Protein AF-A0A2W5RDH7-F1 (afdb_monomer_lite)

pLDDT: mean 78.62, std 12.4, range [46.41, 90.62]

Organism: Acinetobacter johnsonii (NCBI:txid40214)

Foldseek 3Di:
DVVVLVVLVCCLVVDDADLPDFQLVSSVVVVDPSVVSCVSCVVQQHHRRHSDRDRDDPPPD

Secondary structure (DSSP, 8-state):
-HHHHHHHHHHHHHS---TTS-HHHHHHTTT--HHHHHHHHHHTTB-SS-SS-PBPP----

Structure (mmCIF, N/CA/C/O backbone):
data_AF-A0A2W5RDH7-F1
#
_entry.id   AF-A0A2W5RDH7-F1
#
loop_
_atom_site.group_PDB
_atom_site.id
_atom_site.type_symbol
_atom_site.label_atom_id
_atom_site.label_alt_id
_atom_site.label_comp_id
_atom_site.label_asym_id
_atom_site.label_entity_id
_atom_site.label_seq_id
_atom_site.pdbx_PDB_ins_code
_atom_site.Cartn_x
_atom_site.Cartn_y
_atom_site.Cartn_z
_atom_site.occupancy
_atom_site.B_iso_or_equiv
_atom_site.auth_seq_id
_atom_site.auth_comp_id
_atom_site.auth_asym_id
_atom_site.auth_atom_id
_atom_site.pdbx_PDB_model_num
ATOM 1 N N . MET A 1 1 ? -6.954 9.766 13.830 1.00 52.09 1 MET A N 1
ATOM 2 C CA . MET A 1 1 ? -6.765 9.093 12.520 1.00 52.09 1 MET A CA 1
ATOM 3 C C . MET A 1 1 ? -5.329 9.174 11.992 1.00 52.09 1 MET A C 1
ATOM 5 O O . MET A 1 1 ? -4.945 8.239 11.308 1.00 52.09 1 MET A O 1
ATOM 9 N N . GLN A 1 2 ? -4.535 10.206 12.321 1.00 59.25 2 GLN A N 1
ATOM 10 C CA . GLN A 1 2 ? -3.131 10.332 11.875 1.00 59.25 2 GLN A CA 1
ATOM 11 C C . GLN A 1 2 ? -2.183 9.257 12.446 1.00 59.25 2 GLN A C 1
ATOM 13 O O . GLN A 1 2 ? -1.388 8.699 11.701 1.00 59.25 2 GLN A O 1
ATOM 18 N N . GLU A 1 3 ? -2.329 8.869 13.719 1.00 67.88 3 GLU A N 1
ATOM 19 C CA . GLU A 1 3 ? -1.431 7.878 14.350 1.00 67.88 3 GLU A CA 1
ATOM 20 C C . GLU A 1 3 ? -1.426 6.505 13.658 1.00 67.88 3 GLU A C 1
ATOM 22 O O . GLU A 1 3 ? -0.396 5.838 13.580 1.00 67.88 3 GLU A O 1
ATOM 27 N N . PHE A 1 4 ? -2.573 6.082 13.122 1.00 72.88 4 PHE A N 1
ATOM 28 C CA . PHE A 1 4 ? -2.697 4.794 12.441 1.00 72.88 4 PHE A CA 1
ATOM 29 C C . PHE A 1 4 ? -1.931 4.787 11.114 1.00 72.88 4 PHE A C 1
ATOM 31 O O . PHE A 1 4 ? -1.253 3.816 10.791 1.00 72.88 4 PHE A O 1
ATOM 38 N N . GLU A 1 5 ? -2.001 5.874 10.348 1.00 75.69 5 GLU A N 1
ATOM 39 C CA . GLU A 1 5 ? -1.305 5.967 9.063 1.00 75.69 5 GLU A CA 1
ATOM 40 C C . GLU A 1 5 ? 0.209 6.030 9.240 1.00 75.69 5 GLU A C 1
ATOM 42 O O . GLU A 1 5 ? 0.930 5.376 8.489 1.00 75.69 5 GLU A O 1
ATOM 47 N N . ASP A 1 6 ? 0.692 6.721 10.271 1.00 81.94 6 ASP A N 1
ATOM 48 C CA . ASP A 1 6 ? 2.121 6.779 10.578 1.00 81.94 6 ASP A CA 1
ATOM 49 C C . ASP A 1 6 ? 2.683 5.421 11.010 1.00 81.94 6 ASP A C 1
ATOM 51 O O . ASP A 1 6 ? 3.793 5.051 10.610 1.00 81.94 6 ASP A O 1
ATOM 55 N N . LEU A 1 7 ? 1.911 4.640 11.773 1.00 82.75 7 LEU A N 1
ATOM 56 C CA . LEU A 1 7 ? 2.270 3.266 12.124 1.00 82.75 7 LEU A CA 1
ATOM 57 C C . LEU A 1 7 ? 2.374 2.381 10.880 1.00 82.75 7 LEU A C 1
ATOM 59 O O . LEU A 1 7 ? 3.380 1.689 10.712 1.00 82.75 7 LEU A O 1
ATOM 63 N N . TYR A 1 8 ? 1.391 2.443 9.976 1.00 82.06 8 TYR A N 1
ATOM 64 C CA . TYR A 1 8 ? 1.443 1.686 8.724 1.00 82.06 8 TYR A CA 1
ATOM 65 C C . TYR A 1 8 ? 2.572 2.149 7.821 1.00 82.06 8 TYR A C 1
ATOM 67 O O . TYR A 1 8 ? 3.275 1.312 7.265 1.00 82.06 8 TYR A O 1
ATOM 75 N N . ARG A 1 9 ? 2.819 3.454 7.722 1.00 82.94 9 ARG A N 1
ATOM 76 C CA . ARG A 1 9 ? 3.956 3.987 6.976 1.00 82.94 9 ARG A CA 1
ATOM 77 C C . ARG A 1 9 ? 5.256 3.379 7.501 1.00 82.94 9 ARG A C 1
ATOM 79 O O . ARG A 1 9 ? 6.002 2.777 6.733 1.00 82.94 9 ARG A O 1
ATOM 86 N N . ARG A 1 10 ? 5.498 3.433 8.813 1.00 84.19 10 ARG A N 1
ATOM 87 C CA . ARG A 1 10 ? 6.689 2.824 9.432 1.00 84.19 10 ARG A CA 1
ATOM 88 C C . ARG A 1 10 ? 6.758 1.317 9.198 1.00 84.19 10 ARG A C 1
ATOM 90 O O . ARG A 1 10 ? 7.817 0.823 8.828 1.00 84.19 10 ARG A O 1
ATOM 97 N N . ALA A 1 11 ? 5.652 0.594 9.363 1.00 83.94 11 ALA A N 1
ATOM 98 C CA . ALA A 1 11 ? 5.602 -0.847 9.135 1.00 83.94 11 ALA A CA 1
ATOM 99 C C . ALA A 1 11 ? 5.932 -1.208 7.678 1.00 83.94 11 ALA A C 1
ATOM 101 O O . ALA A 1 11 ? 6.722 -2.116 7.433 1.00 83.94 11 ALA A O 1
ATOM 102 N N . ILE A 1 12 ? 5.401 -0.459 6.711 1.00 81.38 12 ILE A N 1
ATOM 103 C CA . ILE A 1 12 ? 5.654 -0.661 5.282 1.00 81.38 12 ILE A CA 1
ATOM 104 C C . ILE A 1 12 ? 7.109 -0.363 4.938 1.00 81.38 12 ILE A C 1
ATOM 106 O O . ILE A 1 12 ? 7.692 -1.100 4.160 1.00 81.38 12 ILE A O 1
ATOM 110 N N . PHE A 1 13 ? 7.724 0.686 5.482 1.00 80.62 13 PHE A N 1
ATOM 111 C CA . PHE A 1 13 ? 9.121 1.000 5.159 1.00 80.62 13 PHE A CA 1
ATOM 112 C C . PHE A 1 13 ? 10.129 0.101 5.895 1.00 80.62 13 PHE A C 1
ATOM 114 O O . PHE A 1 13 ? 11.161 -0.236 5.318 1.00 80.62 13 PHE A O 1
ATOM 121 N N . ASN A 1 14 ? 9.825 -0.336 7.122 1.00 82.62 14 ASN A N 1
ATOM 122 C CA . ASN A 1 14 ? 10.738 -1.150 7.935 1.00 82.62 14 ASN A CA 1
ATOM 123 C C . ASN A 1 14 ? 10.635 -2.657 7.673 1.00 82.62 14 ASN A C 1
ATOM 125 O O . ASN A 1 14 ? 11.568 -3.402 7.972 1.00 82.62 14 ASN A O 1
ATOM 129 N N . SER A 1 15 ? 9.509 -3.139 7.152 1.00 80.00 15 SER A N 1
ATOM 130 C CA . SER A 1 15 ? 9.340 -4.565 6.884 1.00 80.00 15 SER A CA 1
ATOM 131 C C . SER A 1 15 ? 10.103 -4.997 5.631 1.00 80.00 15 SER A C 1
ATOM 133 O O . SER A 1 15 ? 10.140 -4.322 4.591 1.00 80.00 15 SER A O 1
ATOM 135 N N . LYS A 1 16 ? 10.727 -6.174 5.725 1.00 77.12 16 LYS A N 1
ATOM 136 C CA . LYS A 1 16 ? 11.399 -6.814 4.595 1.00 77.12 16 LYS A CA 1
ATOM 137 C C . LYS A 1 16 ? 10.336 -7.265 3.599 1.00 77.12 16 LYS A C 1
ATOM 139 O O . LYS A 1 16 ? 9.493 -8.093 3.924 1.00 77.12 16 LYS A O 1
ATOM 144 N N . LYS A 1 17 ? 10.386 -6.702 2.396 1.00 79.56 17 LYS A N 1
ATOM 145 C CA . LYS A 1 17 ? 9.500 -7.047 1.287 1.00 79.56 17 LYS A CA 1
ATOM 146 C C . LYS A 1 17 ? 10.281 -7.825 0.244 1.00 79.56 17 LYS A C 1
ATOM 148 O O . LYS A 1 17 ? 11.413 -7.456 -0.07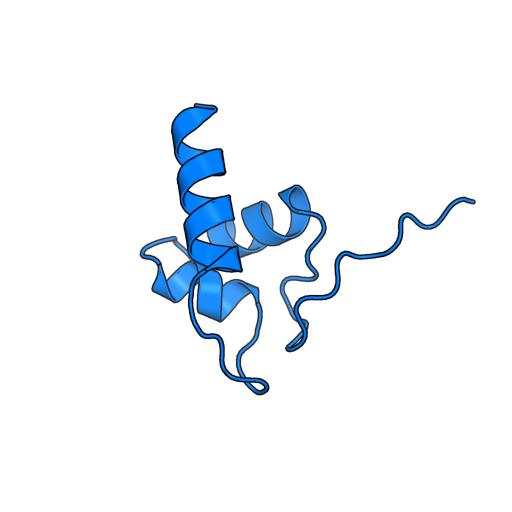2 1.00 79.56 17 LYS A O 1
ATOM 153 N N . SER A 1 18 ? 9.669 -8.871 -0.297 1.00 79.19 18 SER A N 1
ATOM 154 C CA . SER A 1 18 ? 10.238 -9.596 -1.429 1.00 79.19 18 SER A CA 1
ATOM 155 C C . SER A 1 18 ? 10.207 -8.731 -2.691 1.00 79.19 18 SER A C 1
ATOM 157 O O . SER A 1 18 ? 9.220 -8.044 -2.959 1.00 79.19 18 SER A O 1
ATOM 159 N N . ILE A 1 19 ? 11.261 -8.804 -3.506 1.00 76.62 19 ILE A N 1
ATOM 160 C CA . ILE A 1 19 ? 11.334 -8.112 -4.805 1.00 76.62 19 ILE A CA 1
ATOM 161 C C . ILE A 1 19 ? 10.270 -8.589 -5.807 1.00 76.62 19 ILE A C 1
ATOM 163 O O . ILE A 1 19 ? 10.052 -7.933 -6.817 1.00 76.62 19 ILE A O 1
ATOM 167 N N . HIS A 1 20 ? 9.618 -9.723 -5.537 1.00 81.44 20 HIS A N 1
ATOM 168 C CA . HIS A 1 20 ? 8.564 -10.297 -6.379 1.00 81.44 20 HIS A CA 1
ATOM 169 C C . HIS A 1 20 ? 7.154 -10.040 -5.835 1.00 81.44 20 HIS A C 1
ATOM 171 O O . HIS A 1 20 ? 6.172 -10.342 -6.505 1.00 81.44 20 HIS A O 1
ATOM 177 N N . GLU A 1 21 ? 7.032 -9.500 -4.622 1.00 84.50 21 GLU A N 1
ATOM 178 C CA . GLU A 1 21 ? 5.737 -9.227 -4.003 1.00 84.50 21 GLU A CA 1
ATOM 179 C C . GLU A 1 21 ? 5.222 -7.856 -4.454 1.00 84.50 21 GLU A C 1
ATOM 181 O O . GLU A 1 21 ? 5.976 -6.884 -4.478 1.00 84.50 21 GLU A O 1
ATOM 186 N N . VAL A 1 22 ? 3.939 -7.741 -4.793 1.00 88.75 22 VAL A N 1
ATOM 187 C CA . VAL A 1 22 ? 3.317 -6.447 -5.127 1.00 88.75 22 VAL A CA 1
ATOM 188 C C . VAL A 1 22 ? 3.100 -5.603 -3.870 1.00 88.75 22 VAL A C 1
ATOM 190 O O . VAL A 1 22 ? 2.829 -6.126 -2.786 1.00 88.75 22 VAL A O 1
ATOM 193 N N . ASN A 1 23 ? 3.236 -4.282 -3.990 1.00 85.94 23 ASN A N 1
ATOM 194 C CA . ASN A 1 23 ? 3.173 -3.365 -2.850 1.00 85.94 23 ASN A CA 1
ATOM 195 C C . ASN A 1 23 ? 1.856 -3.481 -2.071 1.00 85.94 23 ASN A C 1
ATOM 197 O O . ASN A 1 23 ? 1.896 -3.546 -0.845 1.00 85.94 23 ASN A O 1
ATOM 201 N N . TRP A 1 24 ? 0.703 -3.593 -2.735 1.00 88.81 24 TRP A N 1
ATOM 202 C CA . TRP A 1 24 ? -0.573 -3.731 -2.026 1.00 88.81 24 TRP A CA 1
ATOM 203 C C . TRP A 1 24 ? -0.698 -5.063 -1.274 1.00 88.81 24 TRP A C 1
ATOM 205 O O . TRP A 1 24 ? -1.268 -5.080 -0.187 1.00 88.81 24 TRP A O 1
ATOM 215 N N . SER A 1 25 ? -0.156 -6.160 -1.817 1.00 89.56 25 SER A N 1
ATOM 216 C CA . SER A 1 25 ? -0.178 -7.483 -1.169 1.00 89.56 25 SER A CA 1
ATOM 217 C C . SER A 1 25 ? 0.648 -7.452 0.107 1.00 89.56 25 SER A C 1
ATOM 219 O O . SER A 1 25 ? 0.184 -7.865 1.166 1.00 89.56 25 SER A O 1
ATOM 221 N N . HIS A 1 26 ? 1.830 -6.845 0.026 1.00 87.81 26 HIS A N 1
ATOM 222 C CA . HIS A 1 26 ? 2.693 -6.633 1.176 1.00 87.81 26 HIS A CA 1
ATOM 223 C C . HIS A 1 26 ? 2.003 -5.815 2.279 1.00 87.81 26 HIS A C 1
ATOM 225 O O . HIS A 1 26 ? 2.031 -6.186 3.449 1.00 87.81 26 HIS A O 1
ATOM 231 N N . VAL A 1 27 ? 1.323 -4.724 1.911 1.00 87.25 27 VAL A N 1
ATOM 232 C CA . VAL A 1 27 ? 0.535 -3.920 2.860 1.00 87.25 27 VAL A CA 1
ATOM 233 C C . VAL A 1 27 ? -0.651 -4.712 3.417 1.00 87.25 27 VAL A C 1
ATOM 235 O O . VAL A 1 27 ? -0.993 -4.565 4.588 1.00 87.25 27 VAL A O 1
ATOM 238 N N . SER A 1 28 ? -1.277 -5.568 2.606 1.00 89.56 28 SER A N 1
ATOM 239 C CA . SER A 1 28 ? -2.390 -6.410 3.045 1.00 89.56 28 SER A CA 1
ATOM 240 C C . SER A 1 28 ? -1.949 -7.439 4.089 1.00 89.56 28 SER A C 1
ATOM 242 O O . SER A 1 28 ?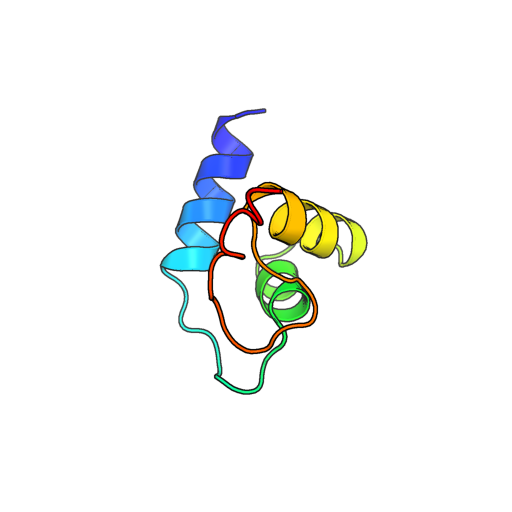 -2.642 -7.628 5.089 1.00 89.56 28 SER A O 1
ATOM 244 N N . ASN A 1 29 ? -0.742 -7.994 3.933 1.00 86.25 29 ASN A N 1
ATOM 245 C CA . ASN A 1 29 ? -0.103 -8.897 4.895 1.00 86.25 29 ASN A CA 1
ATOM 246 C C . ASN A 1 29 ? 0.159 -8.251 6.270 1.00 86.25 29 ASN A C 1
ATOM 248 O O . ASN A 1 29 ? 0.333 -8.962 7.255 1.00 86.25 29 ASN A O 1
ATOM 252 N N . LEU A 1 30 ? 0.108 -6.917 6.381 1.00 84.06 30 LEU A N 1
ATOM 253 C CA . LEU A 1 30 ? 0.160 -6.187 7.656 1.00 84.06 30 LEU A CA 1
ATOM 254 C C . LEU A 1 30 ? -1.212 -6.108 8.368 1.00 84.06 30 LEU A C 1
ATOM 256 O O . LEU A 1 30 ? -1.406 -5.282 9.262 1.00 84.06 30 LEU A O 1
ATOM 260 N N . GLY A 1 31 ? -2.184 -6.928 7.957 1.00 85.31 31 GLY A N 1
ATOM 261 C CA . GLY A 1 31 ? -3.518 -7.014 8.565 1.00 85.31 31 GLY A CA 1
ATOM 262 C C . GLY A 1 31 ? -4.545 -6.043 7.979 1.00 85.31 31 GLY A C 1
ATOM 263 O O . GLY A 1 31 ?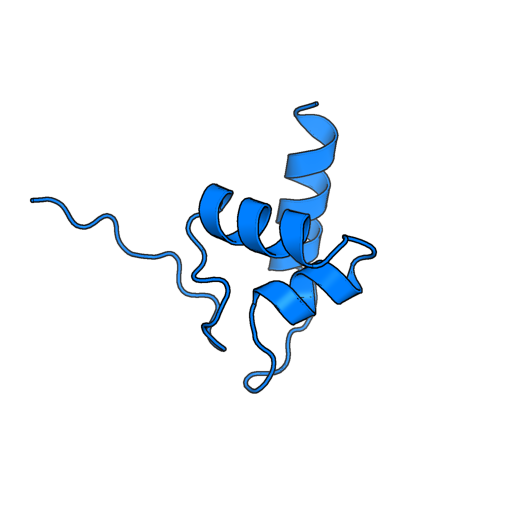 -5.551 -5.743 8.619 1.00 85.31 31 GLY A O 1
ATOM 264 N N . VAL A 1 32 ? -4.306 -5.525 6.771 1.00 86.19 32 VAL A N 1
ATOM 265 C CA . VAL A 1 32 ? -5.189 -4.550 6.114 1.00 86.19 32 VAL A CA 1
ATOM 266 C C . VAL A 1 32 ? -5.934 -5.223 4.970 1.00 86.19 32 VAL A C 1
ATOM 268 O O . VAL A 1 32 ? -5.342 -5.931 4.161 1.00 86.19 32 VAL A O 1
ATOM 271 N N . GLY A 1 33 ? -7.236 -4.964 4.846 1.00 89.81 33 GLY A N 1
ATOM 272 C CA . GLY A 1 33 ? -8.001 -5.435 3.689 1.00 89.81 33 GLY A CA 1
ATOM 273 C C . GLY A 1 33 ? -7.436 -4.894 2.369 1.00 89.81 33 GLY A C 1
ATOM 274 O O . GLY A 1 33 ? -6.996 -3.745 2.302 1.00 89.81 33 GLY A O 1
ATOM 275 N N . SER A 1 34 ? -7.488 -5.697 1.305 1.00 87.25 34 SER A N 1
ATOM 276 C CA . SER A 1 34 ? -6.896 -5.394 -0.010 1.00 87.25 34 SER A CA 1
ATOM 277 C C . SER A 1 34 ? -7.299 -4.021 -0.572 1.00 87.25 34 SER A C 1
ATOM 279 O O . SER A 1 34 ? -6.447 -3.264 -1.039 1.00 87.25 34 SER A O 1
ATOM 281 N N . THR A 1 35 ? -8.572 -3.637 -0.453 1.00 89.75 35 THR A N 1
ATOM 282 C CA . THR A 1 35 ? -9.075 -2.320 -0.885 1.00 89.75 35 THR A CA 1
ATOM 283 C C . THR A 1 35 ? -8.384 -1.171 -0.151 1.00 89.75 35 THR A C 1
ATOM 285 O O . THR A 1 35 ? -7.959 -0.188 -0.762 1.00 89.75 35 THR A O 1
ATOM 288 N N . ARG A 1 36 ? -8.226 -1.300 1.170 1.00 88.31 36 ARG A N 1
ATOM 289 C CA . ARG A 1 36 ? -7.592 -0.277 2.006 1.00 88.31 36 ARG A CA 1
ATOM 290 C C . ARG A 1 36 ? -6.075 -0.274 1.825 1.00 88.31 36 ARG A C 1
ATOM 292 O O . ARG A 1 36 ? -5.482 0.798 1.826 1.00 88.31 36 ARG A O 1
ATOM 299 N N . ALA A 1 37 ? -5.464 -1.430 1.573 1.00 89.75 37 ALA A N 1
ATOM 300 C CA . ALA A 1 37 ? -4.051 -1.544 1.234 1.00 89.75 37 ALA A CA 1
ATOM 301 C C . ALA A 1 37 ? -3.713 -0.763 -0.047 1.00 89.75 37 ALA A C 1
ATOM 303 O O . ALA A 1 37 ? -2.815 0.079 -0.030 1.00 89.75 37 ALA A O 1
ATOM 304 N N . LYS A 1 38 ? -4.498 -0.939 -1.122 1.00 90.62 38 LYS A N 1
ATOM 305 C CA . LYS A 1 38 ? -4.335 -0.162 -2.365 1.00 90.62 38 LYS A CA 1
ATOM 306 C C . LYS A 1 38 ? -4.515 1.342 -2.139 1.00 90.62 38 LYS A C 1
ATOM 308 O O . LYS A 1 38 ? -3.749 2.136 -2.682 1.00 90.62 38 LYS A O 1
ATOM 313 N N . ALA A 1 39 ? -5.495 1.739 -1.325 1.00 89.44 39 ALA A N 1
ATOM 314 C CA . ALA A 1 39 ? -5.702 3.144 -0.973 1.00 89.44 39 ALA A CA 1
ATOM 315 C C . ALA A 1 39 ? -4.508 3.733 -0.198 1.00 89.44 39 ALA A C 1
ATOM 317 O O . ALA A 1 39 ? -4.107 4.861 -0.474 1.00 89.44 39 ALA A O 1
ATOM 318 N N . MET A 1 40 ? -3.909 2.975 0.726 1.00 87.12 40 MET A N 1
ATOM 319 C CA . MET A 1 40 ? -2.724 3.416 1.468 1.00 87.12 40 MET A CA 1
ATOM 320 C C . MET A 1 40 ? -1.485 3.521 0.583 1.00 87.12 40 MET A C 1
ATOM 322 O O . MET A 1 40 ? -0.767 4.508 0.693 1.00 87.12 40 MET A O 1
ATOM 326 N N . CYS A 1 41 ? -1.264 2.575 -0.337 1.00 87.31 41 CYS A N 1
ATOM 327 C CA . CYS A 1 41 ? -0.196 2.696 -1.332 1.00 87.31 41 CYS A CA 1
ATOM 328 C C . CYS A 1 41 ? -0.307 4.028 -2.088 1.00 87.31 41 CYS A C 1
ATOM 330 O O . CYS A 1 41 ? 0.640 4.808 -2.078 1.00 87.31 41 CYS A O 1
ATOM 332 N N . LYS A 1 42 ? -1.496 4.349 -2.619 1.00 87.06 42 LYS A N 1
ATOM 333 C CA . LYS A 1 42 ? -1.747 5.627 -3.305 1.00 87.06 42 LYS A CA 1
ATOM 334 C C . LYS A 1 42 ? -1.495 6.844 -2.407 1.00 87.06 42 LYS A C 1
ATOM 336 O O . LYS A 1 42 ? -0.855 7.791 -2.844 1.00 87.06 42 LYS A O 1
ATOM 341 N N . ARG A 1 43 ? -1.943 6.815 -1.145 1.00 86.38 43 ARG A N 1
ATOM 342 C CA . ARG A 1 43 ? -1.698 7.903 -0.172 1.00 86.38 43 ARG A CA 1
ATOM 343 C C . ARG A 1 43 ? -0.215 8.119 0.115 1.00 86.38 43 ARG A C 1
ATOM 345 O O . ARG A 1 43 ? 0.212 9.254 0.278 1.00 86.38 43 ARG A O 1
ATOM 352 N N . PHE A 1 44 ? 0.565 7.044 0.163 1.00 83.44 44 PHE A N 1
ATOM 353 C CA . PHE A 1 44 ? 2.011 7.104 0.378 1.00 83.44 44 PHE A CA 1
ATOM 354 C C . PHE A 1 44 ? 2.811 7.299 -0.910 1.00 83.44 44 PHE A C 1
ATOM 356 O O . PHE A 1 44 ? 4.036 7.196 -0.877 1.00 83.44 44 PHE A O 1
ATOM 363 N N . ASN A 1 45 ? 2.133 7.586 -2.023 1.00 84.44 45 ASN A N 1
ATOM 364 C CA . ASN A 1 45 ? 2.739 7.764 -3.334 1.00 84.44 45 ASN A CA 1
ATOM 365 C C . ASN A 1 45 ? 3.551 6.534 -3.792 1.00 84.44 45 ASN A C 1
ATOM 367 O O . ASN A 1 45 ? 4.601 6.645 -4.419 1.00 84.44 45 ASN A O 1
ATOM 371 N N . ILE A 1 46 ? 3.076 5.344 -3.421 1.00 84.69 46 ILE A N 1
ATOM 372 C CA . ILE A 1 46 ? 3.619 4.039 -3.797 1.00 84.69 46 ILE A CA 1
ATOM 373 C C . ILE A 1 46 ? 2.662 3.427 -4.814 1.00 84.69 46 ILE A C 1
ATOM 375 O O . ILE A 1 46 ? 1.461 3.326 -4.557 1.00 84.69 46 ILE A O 1
ATOM 379 N N . ASP A 1 47 ? 3.188 2.950 -5.938 1.00 86.62 47 ASP A N 1
ATOM 380 C CA . ASP A 1 47 ? 2.379 2.196 -6.891 1.00 86.62 47 ASP A CA 1
ATOM 381 C C . ASP A 1 47 ? 1.934 0.863 -6.250 1.00 86.62 47 ASP A C 1
ATOM 383 O O . ASP A 1 47 ? 2.796 0.050 -5.901 1.00 86.62 47 ASP A O 1
ATOM 387 N N . PRO A 1 48 ? 0.623 0.621 -6.048 1.00 85.75 48 PRO A N 1
ATOM 388 C CA . PRO A 1 48 ? 0.135 -0.598 -5.412 1.00 85.75 48 PRO A CA 1
ATOM 389 C C . PRO A 1 48 ? 0.498 -1.873 -6.179 1.00 85.75 48 PRO A C 1
ATOM 391 O O . PRO A 1 48 ? 0.756 -2.889 -5.536 1.00 85.75 48 PRO A O 1
ATOM 394 N N . GLU A 1 49 ? 0.512 -1.840 -7.511 1.00 87.75 49 GLU A N 1
ATOM 395 C CA . GLU A 1 49 ? 0.745 -3.023 -8.354 1.00 87.75 49 GLU A CA 1
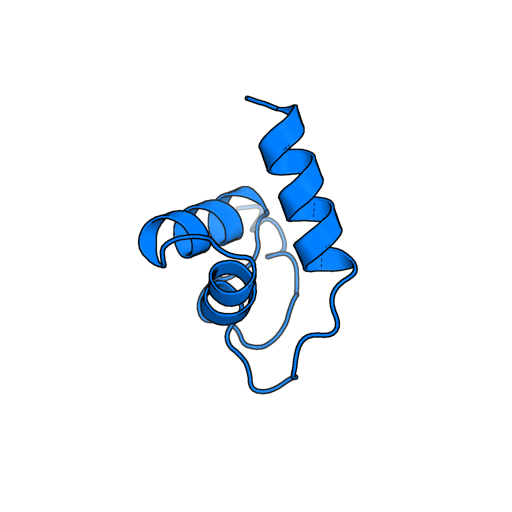ATOM 396 C C . GLU A 1 49 ? 2.235 -3.226 -8.665 1.00 87.75 49 GLU A C 1
ATOM 398 O O . GLU A 1 49 ? 2.645 -4.304 -9.093 1.00 87.75 49 GLU A O 1
ATOM 403 N N . ALA A 1 50 ? 3.077 -2.225 -8.395 1.00 84.38 50 ALA A N 1
ATOM 404 C CA . ALA A 1 50 ? 4.514 -2.372 -8.548 1.00 84.38 50 ALA A CA 1
ATOM 405 C C . ALA A 1 50 ? 5.108 -3.346 -7.520 1.00 84.38 50 ALA A C 1
ATOM 407 O O . ALA A 1 50 ? 4.710 -3.426 -6.353 1.00 84.38 50 ALA A O 1
ATOM 408 N N . THR A 1 51 ? 6.152 -4.051 -7.946 1.00 80.06 51 THR A N 1
ATOM 409 C CA . THR A 1 51 ? 6.974 -4.907 -7.085 1.00 80.06 51 THR A CA 1
ATOM 410 C C . THR A 1 51 ? 8.154 -4.159 -6.459 1.00 80.06 51 THR A C 1
ATOM 412 O O . THR A 1 51 ? 8.733 -4.609 -5.469 1.00 80.06 51 THR A O 1
ATOM 415 N N . PHE A 1 52 ? 8.466 -2.961 -6.952 1.00 68.75 52 PHE A N 1
ATOM 416 C CA . PHE A 1 52 ? 9.473 -2.076 -6.374 1.00 68.75 52 PHE A CA 1
ATOM 417 C C . PHE A 1 52 ? 8.812 -0.987 -5.522 1.00 68.75 52 PHE A C 1
ATOM 419 O O . PHE A 1 52 ? 7.819 -0.380 -5.919 1.00 68.75 52 PHE A O 1
ATOM 426 N N . ARG A 1 53 ? 9.381 -0.709 -4.341 1.00 64.75 53 ARG A N 1
ATOM 427 C CA . ARG A 1 53 ? 9.028 0.463 -3.524 1.00 64.75 53 ARG A CA 1
ATOM 428 C C . ARG A 1 53 ? 9.810 1.675 -4.034 1.00 64.75 53 ARG A C 1
ATOM 430 O O . ARG A 1 53 ? 10.757 2.107 -3.390 1.00 64.75 53 ARG A O 1
ATOM 437 N N . LYS A 1 54 ? 9.464 2.191 -5.213 1.00 61.50 54 LYS A N 1
ATOM 438 C CA . LYS A 1 54 ? 9.853 3.557 -5.580 1.00 61.50 54 LYS A CA 1
ATOM 439 C C . LYS A 1 54 ? 8.675 4.476 -5.258 1.00 61.50 54 LYS A C 1
ATOM 441 O O . LYS A 1 54 ? 7.555 4.136 -5.644 1.00 61.50 54 LYS A O 1
ATOM 446 N N . PRO A 1 55 ? 8.890 5.593 -4.543 1.00 57.38 55 PRO A N 1
ATOM 447 C CA . PRO A 1 55 ? 7.940 6.693 -4.585 1.00 57.38 55 PRO A CA 1
ATOM 448 C C . PRO A 1 55 ? 7.719 7.044 -6.059 1.00 57.38 55 PRO A C 1
ATOM 450 O O . PRO A 1 55 ? 8.701 7.142 -6.798 1.00 57.38 55 PRO A O 1
ATOM 453 N N . GLN A 1 56 ? 6.471 7.182 -6.505 1.00 52.84 56 GLN A N 1
ATOM 454 C CA . GLN A 1 56 ? 6.221 7.806 -7.802 1.00 52.84 56 GLN A CA 1
ATOM 455 C C . GLN A 1 56 ? 6.839 9.205 -7.736 1.00 52.84 56 GLN A C 1
ATOM 457 O O . GLN A 1 56 ? 6.518 9.985 -6.839 1.00 52.84 56 GLN A O 1
ATOM 462 N N . GLU A 1 57 ? 7.791 9.504 -8.618 1.00 53.00 57 GLU A N 1
ATOM 463 C CA . GLU A 1 57 ? 8.258 10.879 -8.758 1.00 53.00 57 GLU A CA 1
ATOM 464 C C . GLU A 1 57 ? 7.034 11.735 -9.105 1.00 53.00 57 GLU A C 1
ATOM 466 O O . GLU A 1 57 ? 6.240 11.317 -9.956 1.00 53.00 57 GLU A O 1
ATOM 471 N N . PRO A 1 58 ? 6.808 12.872 -8.421 1.00 49.59 58 PRO A N 1
ATOM 472 C CA . PRO A 1 58 ? 5.728 13.762 -8.802 1.00 49.59 58 PRO A CA 1
ATOM 473 C C . PRO A 1 58 ? 5.963 14.145 -10.261 1.00 49.59 58 PRO A C 1
ATOM 475 O O . PRO A 1 58 ? 6.991 14.731 -10.601 1.00 49.59 58 PRO A O 1
ATOM 478 N N . THR A 1 59 ? 5.044 13.741 -11.134 1.00 51.69 59 THR A N 1
ATOM 479 C CA . THR A 1 59 ? 5.032 14.187 -12.522 1.00 51.69 59 THR A CA 1
ATOM 480 C C . THR A 1 59 ? 4.691 15.672 -12.471 1.00 51.69 59 THR A C 1
ATOM 482 O O . THR A 1 59 ? 3.532 16.032 -12.294 1.00 51.69 59 THR A O 1
ATOM 485 N N . ASN A 1 60 ? 5.719 16.522 -12.476 1.00 51.62 60 ASN A N 1
ATOM 486 C CA . ASN A 1 60 ? 5.552 17.951 -12.695 1.00 51.62 60 ASN A CA 1
ATOM 487 C C . ASN A 1 60 ? 5.227 18.119 -14.184 1.00 51.62 60 ASN A C 1
ATOM 489 O O . ASN A 1 60 ? 6.134 18.026 -15.011 1.00 51.62 60 ASN A O 1
ATOM 493 N N . ASP A 1 61 ? 3.940 18.275 -14.485 1.00 46.41 61 ASP A N 1
ATOM 494 C CA . ASP A 1 61 ? 3.436 18.852 -15.735 1.00 46.41 61 ASP A CA 1
ATOM 495 C C . ASP A 1 61 ? 3.127 20.337 -15.493 1.00 46.41 61 ASP A C 1
ATOM 497 O O . ASP A 1 61 ? 2.498 20.637 -14.446 1.00 46.41 61 ASP A O 1
#

Sequence (61 aa):
MQEFEDLYRRAIFNSKKSIHEVNWSHVSNLGVGSTRAKAMCKRFNIDPEATFRKPQEPTND

Radius of gyrati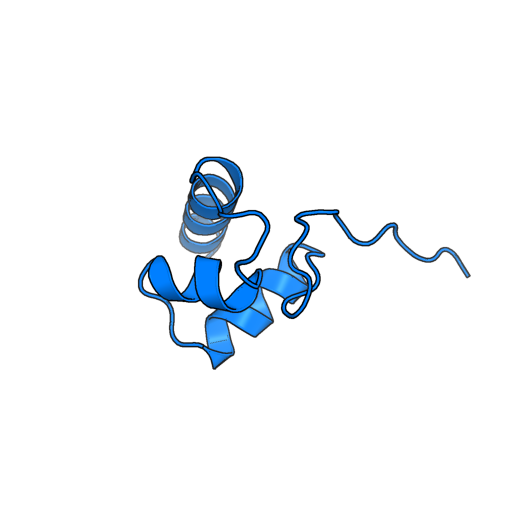on: 11.25 Å; chains: 1; bounding box: 20×29×30 Å

=== Feature glossary ===
The record interleaves many kinds of information about one protein. Here is each kind framed as the question it answers.

Q: What are the backbone torsion angles?
A: φ (phi) and ψ (psi) are the two rotatable backbone dihedrals per residue: φ is the C(i-1)–N–Cα–C torsion, ψ is the N–Cα–C–N(i+1) torsion, both in degrees on (−180°, 180°]. α-helical residues cluster near (−60°, −45°); β-strand residues near (−120°, +130°). A Ramachandran plot is simply a scatter of (φ, ψ) for every residue.

Q: What is the amino-acid chain?
A: This is the polypeptide sequence — one letter per residue, N-terminus first. Length ranges from a few dozen residues for small domains to over a thousand for large multi-domain proteins.

Q: How mobile is each atom in the crystal?
A: For experimental (PDB) structures, the B-factor (temperature factor) quantifies the positional spread of each atom in the crystal — a combination of thermal vibration and static disorder — in units of Å². High B-factors mark flexible loops or poorly resolved regions; low B-factors mark the rigid, well-ordered core.

Q: Are the domains correctly placed relative to each other?
A: Predicted Aligned Error (PAE) is an AlphaFold confidence matrix: entry (i, j) is the expected error in the position of residue j, in ångströms, when the prediction is superimposed on the true structure at residue i. Low PAE within a block of residues means that block is internally rigid and well-predicted; high PAE between two blocks means their relative placement is uncertain even if each block individually is confident.

Q: How confident is the AlphaFold model at each residue?
A: pLDDT is the predicted lDDT-Cα score: AlphaFold's confidence that the local environment of each residue (all inter-atomic distances within 15 Å) is correctly placed. It is a per-residue number between 0 and 100, with higher meaning more reliable.

Q: What family and function is it annotated with?
A: Functional annotations link the protein to curated databases. InterPro entries identify conserved domains and families by matching the sequence against member-database signatures (Pfam, PROSITE, CDD, …). Gene Ontology (GO) terms describe molecular function, biological process, and cellular component in a controlled vocabulary. CATH places the structure in a hierarchical fold classification (Class/Architecture/Topology/Homologous-superfamily). The organism is the source species.

Q: How big and how compact is the whole molecule?
A: Three whole-structure scalars: the radius of gyration (RMS distance of Cα from centroid, in Å), the count of Cα–Cα contacts (pairs closer than 8 Å and separated by more than four residues in sequence — i.e. tertiary, not local, contacts), and the bounding-box dimensions. Together they distinguish compact globular folds from extended fibres or disordered chains.

Q: What known structures does this most resemble?
A: The Foldseek neighbor list gives the closest experimentally determined structures in the PDB, ranked by structural alignment. TM-score near 1 means near-identical fold; near 0.3 means only rough topology match. This is how one finds what a novel AlphaFold prediction most resembles in the solved-structure universe.

Q: Which residues are buried vs exposed?
A: SASA mea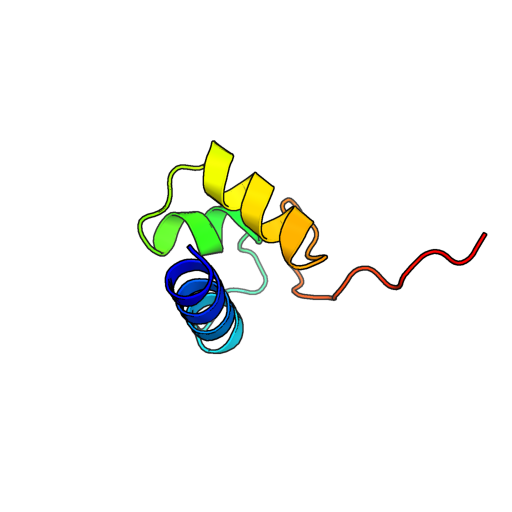sures how much of the protein is reachable by solvent. It is computed by rolling a water-sized probe over the atomic surface and summing the exposed area (Å²). Per-residue SASA distinguishes core (buried, low SASA) from surface (exposed, high SASA) residues; total SASA is a whole-molecule size measure.

Q: Which residues are in helices, strands, or loops?
A: Eight-state secondary structure (DSSP): H is the canonical α-helix, G the tighter 3₁₀-helix, I the wider π-helix; E/B are β-structure, T and S are turns and bends, and '-' is everything else. DSSP derives these from the pattern of main-chain N–H···O=C hydrogen bonds, not from the sequence.

Q: Where is each backbone atom in 3D?
A: Structure coordinates are given as an mmCIF _atom_site loop: one row per atom with element, residue name, chain id, sequence number, and x/y/z position in Å. Only the four main-chain atoms per residue are included here; side chains are omitted to keep the record compact.

Q: What if only a Cα trace is available?
A: Three-state secondary structure (P-SEA) collapses the eight DSSP classes into helix (a), strand (b), and coil (c). P-SEA assigns these from Cα geometry alone — distances and angles — without requiring backbone oxygens, so it works on any Cα trace.

Q: What do the rendered images show?
A: The six renders are orthographic views along the three Cartesian axes in both directions. Representation (cartoon, sticks, or surface) and color scheme (sequence-rainbow or by-chain) vary across proteins so the training set covers all the common visualization conventions.

Q: What does the local fold look like, residue by residue?
A: Foldseek's 3Di representation compresses backbone geometry into a per-residue letter drawn from a learned twenty-state alphabet. It captures the tertiary interaction pattern around each residue — which residues are packed against it in space, regardless of where they are in sequence.

Q: What do the diagnostic plots show?
A: The contact map is a binary N×N matrix image: pixel (i, j) is dark where Cα_i and Cα_j are within 8 Å and |i−j|>4. Because the |i−j|>4 filter removes local helical contacts, off-diagonal stripes parallel to the main diagonal indicate parallel β-sheets; stripes perpendicular to it indicate antiparallel β-sheets. The Ramachandran plot scatters every residue's (φ, ψ) pair against the sterically allowed regions. The PAE heatmap renders the predicted-aligned-error matrix.